Protein AF-A0A8J7I2X2-F1 (afdb_monomer_lite)

Radius of gyration: 11.9 Å; chains: 1; bounding box: 29×25×33 Å

Secondary structure (DSSP, 8-state):
--------TT-EEEE--TTSTTTT-EEEEEEEEEETTTEEEEEEE-TT--EEEE-GGGEESSPPPP---

pLDDT: mean 85.76, std 13.9, range [36.88, 96.06]

Sequence (69 aa):
MNEKLDLRFGQKVYVSEPRMPQYGRLLTIYGSHHSPSLGIFLVCKDDQGNRLLLQPQELSASKPQRLKT

Foldseek 3Di:
DPPPPPQDAQAKKAQCDPPDPRHQFIWGFHAWDQDPVPGIWTWIAGPVRDTDTHDPVRIGSDRHDPPDD

Organism: NCBI:txid1725256

Structure (mmCIF, N/CA/C/O backbone):
data_AF-A0A8J7I2X2-F1
#
_entry.id   AF-A0A8J7I2X2-F1
#
loop_
_atom_site.group_PDB
_atom_site.id
_atom_site.type_symbol
_atom_site.label_atom_id
_atom_site.label_alt_id
_atom_site.label_comp_id
_atom_site.label_asym_id
_atom_site.label_entity_id
_atom_site.label_seq_id
_atom_site.pdbx_PDB_ins_code
_atom_site.Cartn_x
_atom_site.Cartn_y
_atom_site.Cartn_z
_atom_site.occupancy
_atom_site.B_iso_or_equiv
_atom_site.auth_seq_id
_atom_site.auth_comp_id
_atom_site.auth_asym_id
_atom_site.auth_atom_id
_atom_site.pdbx_PDB_model_num
ATOM 1 N N . MET A 1 1 ? 13.985 -1.764 13.421 1.00 36.88 1 MET A N 1
ATOM 2 C CA . MET A 1 1 ? 13.589 -3.004 12.723 1.00 36.88 1 MET A CA 1
ATOM 3 C C . MET A 1 1 ? 12.674 -2.597 11.581 1.00 36.88 1 MET A C 1
ATOM 5 O O 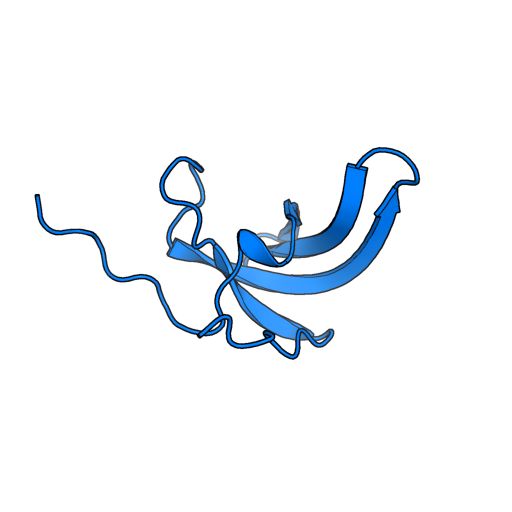. MET A 1 1 ? 11.557 -2.192 11.851 1.00 36.88 1 MET A O 1
ATOM 9 N N . ASN A 1 2 ? 13.165 -2.594 10.337 1.00 37.81 2 ASN A N 1
ATOM 10 C CA . ASN A 1 2 ? 12.292 -2.452 9.170 1.00 37.81 2 ASN A CA 1
ATOM 11 C C . ASN A 1 2 ? 11.593 -3.799 8.998 1.00 37.81 2 ASN A C 1
ATOM 13 O O . ASN A 1 2 ? 12.180 -4.720 8.429 1.00 37.81 2 ASN A O 1
ATOM 17 N N . GLU A 1 3 ? 10.390 -3.944 9.554 1.00 46.50 3 GLU A N 1
ATOM 18 C CA . GLU A 1 3 ? 9.498 -5.026 9.150 1.00 46.50 3 GLU A CA 1
ATOM 19 C C . GLU A 1 3 ? 9.350 -4.922 7.632 1.00 46.50 3 GLU A C 1
ATOM 21 O O . GLU A 1 3 ? 8.765 -3.972 7.112 1.00 46.50 3 GLU A O 1
ATOM 26 N N . LYS A 1 4 ? 9.966 -5.861 6.905 1.00 52.75 4 LYS A N 1
ATOM 27 C CA . LYS A 1 4 ? 9.671 -6.079 5.493 1.00 52.75 4 LYS A CA 1
ATOM 28 C C . LYS A 1 4 ? 8.191 -6.421 5.440 1.00 52.75 4 LYS A C 1
ATOM 30 O O . LYS A 1 4 ? 7.805 -7.553 5.711 1.00 52.75 4 LYS A O 1
ATOM 35 N N . LEU A 1 5 ? 7.374 -5.418 5.157 1.00 61.56 5 LEU A N 1
ATOM 36 C CA . LEU A 1 5 ? 5.970 -5.608 4.871 1.00 61.56 5 LEU A CA 1
ATOM 37 C C . LEU A 1 5 ? 5.883 -6.578 3.687 1.00 61.56 5 LEU A C 1
ATOM 39 O O . LEU A 1 5 ? 6.318 -6.268 2.577 1.00 61.56 5 LEU A O 1
ATOM 43 N N . ASP A 1 6 ? 5.388 -7.784 3.957 1.00 67.94 6 ASP A N 1
ATOM 44 C CA . ASP A 1 6 ? 5.120 -8.822 2.960 1.00 67.94 6 ASP A CA 1
ATOM 45 C C . ASP A 1 6 ? 3.849 -8.398 2.207 1.00 67.94 6 ASP A C 1
ATOM 47 O O . ASP A 1 6 ? 2.740 -8.835 2.510 1.00 67.94 6 ASP A O 1
ATOM 51 N N . LEU A 1 7 ? 4.000 -7.407 1.321 1.00 75.06 7 LEU A N 1
ATOM 52 C CA . LEU A 1 7 ? 2.895 -6.746 0.625 1.00 75.06 7 LEU A CA 1
ATOM 53 C C . LEU A 1 7 ? 2.364 -7.661 -0.478 1.00 75.06 7 LEU A C 1
ATOM 55 O O . LEU A 1 7 ? 3.059 -7.936 -1.457 1.00 75.06 7 LEU A O 1
ATOM 59 N N . ARG A 1 8 ? 1.120 -8.122 -0.328 1.00 85.88 8 ARG A N 1
ATOM 60 C CA . ARG A 1 8 ? 0.449 -9.040 -1.263 1.00 85.88 8 ARG A CA 1
ATOM 61 C C . ARG A 1 8 ? -0.716 -8.364 -1.972 1.00 85.88 8 ARG A C 1
ATOM 63 O O . ARG A 1 8 ? -1.385 -7.492 -1.423 1.00 85.88 8 ARG A O 1
ATOM 70 N N . PHE A 1 9 ? -1.008 -8.796 -3.195 1.00 89.56 9 PHE A N 1
ATOM 71 C CA . PHE A 1 9 ? -2.213 -8.350 -3.896 1.00 89.56 9 PHE A CA 1
ATOM 72 C C . PHE A 1 9 ? -3.470 -8.823 -3.151 1.00 89.56 9 PHE A C 1
ATOM 74 O O . PHE A 1 9 ? -3.498 -9.910 -2.580 1.00 89.56 9 PHE A O 1
ATOM 81 N N . GLY A 1 10 ? -4.495 -7.976 -3.111 1.00 90.81 10 GLY A N 1
ATOM 82 C CA . GLY A 1 10 ? -5.698 -8.158 -2.299 1.00 90.81 10 GLY A CA 1
ATOM 83 C C . GLY A 1 10 ? -5.527 -7.802 -0.817 1.00 90.81 10 GLY A C 1
ATOM 84 O O . GLY A 1 10 ? -6.518 -7.755 -0.090 1.00 90.81 10 GLY A O 1
ATOM 85 N N . GLN A 1 11 ? -4.308 -7.512 -0.349 1.00 91.75 11 GLN A N 1
ATOM 86 C CA . GLN A 1 11 ? -4.075 -7.130 1.040 1.00 91.75 11 GLN A CA 1
ATOM 87 C C . GLN A 1 11 ? -4.574 -5.714 1.317 1.00 91.75 11 GLN A C 1
ATOM 89 O O . GLN A 1 11 ? -4.363 -4.793 0.523 1.00 91.75 11 GLN A O 1
ATOM 94 N N . LYS A 1 12 ? -5.194 -5.548 2.488 1.00 93.75 12 LYS A N 1
ATOM 95 C CA . LYS A 1 12 ? -5.579 -4.245 3.025 1.00 93.75 12 LYS A CA 1
ATOM 96 C C . LYS A 1 12 ? -4.423 -3.635 3.816 1.00 93.75 12 LYS A C 1
ATOM 98 O O . LYS A 1 12 ? -3.876 -4.285 4.702 1.00 93.75 12 LYS A O 1
ATOM 103 N N . VAL A 1 13 ? -4.079 -2.395 3.501 1.00 93.31 13 VAL A N 1
ATOM 104 C CA . VAL A 1 13 ? -2.970 -1.633 4.089 1.00 93.31 13 VAL A CA 1
ATOM 105 C C . VAL A 1 13 ? -3.404 -0.203 4.370 1.00 93.31 13 VAL A C 1
ATOM 107 O O . VAL A 1 13 ? -4.295 0.327 3.714 1.00 93.31 13 VAL A O 1
ATOM 110 N N . TYR A 1 14 ? -2.774 0.435 5.341 1.00 94.12 14 TYR A N 1
ATOM 111 C CA . TYR A 1 14 ? -3.003 1.825 5.696 1.00 94.12 14 TYR A CA 1
ATOM 112 C C . TYR A 1 14 ? -1.891 2.706 5.149 1.00 94.12 14 TYR A C 1
ATOM 114 O O . TYR A 1 14 ? -0.730 2.306 5.154 1.00 94.12 14 TYR A O 1
ATOM 122 N N . VAL A 1 15 ? -2.229 3.925 4.743 1.00 93.19 15 VAL A N 1
ATOM 123 C CA . VAL A 1 15 ? -1.222 4.957 4.464 1.00 93.19 15 VAL A CA 1
ATOM 124 C C . VAL A 1 15 ? -0.587 5.389 5.782 1.00 93.19 15 VAL A C 1
ATOM 126 O O . VAL A 1 15 ? -1.292 5.856 6.677 1.00 93.19 15 VAL A O 1
ATOM 129 N N . SER A 1 16 ? 0.726 5.237 5.910 1.00 92.31 16 SER A N 1
ATOM 130 C CA . SER A 1 16 ? 1.484 5.515 7.132 1.00 92.31 16 SER A CA 1
ATOM 131 C C . SER A 1 16 ? 2.434 6.708 7.034 1.00 92.31 16 SER A C 1
ATOM 133 O O . SER A 1 16 ? 3.048 7.035 8.043 1.00 92.31 16 SER A O 1
ATOM 135 N N . GLU A 1 17 ? 2.541 7.383 5.885 1.00 92.00 17 GLU A N 1
ATOM 136 C CA . GLU A 1 17 ? 3.286 8.647 5.750 1.00 92.00 17 GLU A CA 1
ATOM 137 C C . GLU A 1 17 ? 2.443 9.825 6.288 1.00 92.00 17 GLU A C 1
ATOM 139 O O . GLU A 1 17 ? 1.441 10.186 5.663 1.00 92.00 17 GLU A O 1
ATOM 144 N N . PRO A 1 18 ? 2.799 10.439 7.438 1.00 88.00 18 PRO A N 1
ATOM 145 C CA . PRO A 1 18 ? 1.972 11.460 8.093 1.00 88.00 18 PRO A CA 1
ATOM 146 C C . PRO A 1 18 ? 1.769 12.735 7.277 1.00 88.00 18 PRO A C 1
ATOM 148 O O . PRO A 1 18 ? 0.800 13.455 7.504 1.00 88.00 18 PRO A O 1
ATOM 151 N N . ARG A 1 19 ? 2.671 13.031 6.333 1.00 88.81 19 ARG A N 1
ATOM 152 C CA . ARG A 1 19 ? 2.571 14.218 5.471 1.00 88.81 19 ARG A CA 1
ATOM 153 C C . ARG A 1 19 ? 1.565 14.046 4.333 1.00 88.81 19 ARG A C 1
ATOM 155 O O . ARG A 1 19 ? 1.215 15.031 3.685 1.00 88.81 19 ARG A O 1
ATOM 162 N N . MET A 1 20 ? 1.099 12.824 4.074 1.00 88.94 20 MET A N 1
ATOM 163 C CA . MET A 1 20 ? 0.112 12.570 3.032 1.00 88.94 20 MET A CA 1
ATOM 164 C C . MET A 1 20 ? -1.304 12.9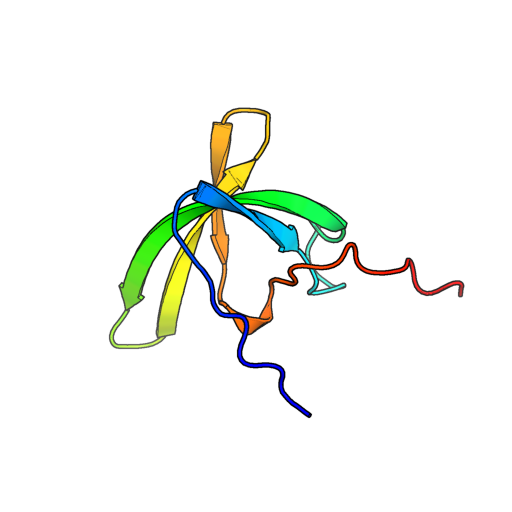30 3.497 1.00 88.94 20 MET A C 1
ATOM 166 O O . MET A 1 20 ? -1.717 12.512 4.581 1.00 88.94 20 MET A O 1
ATOM 170 N N . PRO A 1 21 ? -2.116 13.591 2.651 1.00 88.81 21 PRO A N 1
ATOM 171 C CA . PRO A 1 21 ? -3.530 13.842 2.943 1.00 88.81 21 PRO A CA 1
ATOM 172 C C . PRO A 1 21 ? -4.331 12.568 3.242 1.00 88.81 21 PRO A C 1
ATOM 174 O O . PRO A 1 21 ? -5.356 12.611 3.916 1.00 88.81 21 PRO A O 1
ATOM 177 N N . GLN A 1 22 ? -3.873 11.425 2.727 1.00 90.38 22 GLN A N 1
ATOM 178 C CA . GLN A 1 22 ? -4.516 10.127 2.890 1.00 90.38 22 GLN A CA 1
ATOM 179 C C . GLN A 1 22 ? -4.005 9.350 4.107 1.00 90.38 22 GLN A C 1
ATOM 181 O O . GLN A 1 22 ? -4.362 8.184 4.250 1.00 90.38 22 GLN A O 1
ATOM 186 N N . TYR A 1 23 ? -3.189 9.948 4.983 1.00 92.12 23 TYR A N 1
ATOM 187 C CA . TYR A 1 23 ? -2.680 9.288 6.184 1.00 92.12 23 TYR A CA 1
ATOM 188 C C . TYR A 1 23 ? -3.794 8.621 7.006 1.00 92.12 23 TYR A C 1
ATOM 190 O O . TYR A 1 23 ? -4.837 9.209 7.297 1.00 92.12 23 TYR A O 1
ATOM 198 N N . GLY A 1 24 ? -3.574 7.361 7.382 1.00 91.06 24 GLY A N 1
ATOM 199 C CA . GLY A 1 24 ? -4.540 6.536 8.103 1.00 91.06 24 GLY A CA 1
ATOM 200 C C . GLY A 1 24 ? -5.693 5.999 7.252 1.00 91.06 24 GLY A C 1
ATOM 201 O O . GLY A 1 24 ? -6.527 5.259 7.783 1.00 91.06 24 GLY A O 1
ATOM 202 N N . ARG A 1 25 ? -5.751 6.317 5.951 1.00 92.88 25 ARG A N 1
ATOM 203 C CA . ARG A 1 25 ? -6.735 5.744 5.027 1.00 92.88 25 ARG A CA 1
ATOM 204 C C . ARG A 1 25 ? -6.395 4.290 4.725 1.00 92.88 25 ARG A C 1
ATOM 206 O O . ARG A 1 25 ? -5.232 3.950 4.519 1.00 92.88 25 ARG A O 1
ATOM 213 N N . LEU A 1 26 ? -7.428 3.452 4.687 1.00 94.56 26 LEU A N 1
ATOM 214 C CA . LEU A 1 26 ? -7.332 2.044 4.325 1.00 94.56 26 LEU A CA 1
ATOM 215 C C . LEU A 1 26 ? -7.424 1.883 2.808 1.00 94.56 26 LEU A C 1
ATOM 217 O O . LEU A 1 26 ? -8.346 2.396 2.178 1.00 94.56 26 LEU A O 1
ATOM 221 N N . LEU A 1 27 ? -6.484 1.139 2.245 1.00 95.31 27 LEU A N 1
ATOM 222 C CA . LEU A 1 27 ? -6.361 0.845 0.828 1.00 95.31 27 LEU A CA 1
ATOM 223 C C . LEU A 1 27 ? -6.215 -0.661 0.618 1.00 95.31 27 LEU A C 1
ATOM 225 O O . LEU A 1 27 ? -5.811 -1.387 1.520 1.00 95.31 27 LEU A O 1
ATOM 229 N N . THR A 1 28 ? -6.511 -1.130 -0.586 1.00 95.75 28 THR A N 1
ATOM 230 C CA . THR A 1 28 ? -6.260 -2.508 -1.021 1.00 95.75 28 THR A CA 1
ATOM 231 C C . THR A 1 28 ? -5.230 -2.505 -2.142 1.00 95.75 28 THR A C 1
ATOM 233 O O . THR A 1 28 ? -5.347 -1.706 -3.071 1.00 95.75 28 THR A O 1
ATOM 236 N N . ILE A 1 29 ? -4.234 -3.386 -2.077 1.00 94.69 29 ILE A N 1
ATOM 237 C CA . ILE A 1 29 ? -3.190 -3.497 -3.104 1.00 94.69 29 ILE A CA 1
ATOM 238 C C . ILE A 1 29 ? -3.718 -4.317 -4.282 1.00 94.69 29 ILE A C 1
ATOM 240 O O . ILE A 1 29 ? -4.229 -5.416 -4.102 1.00 94.69 29 ILE A O 1
ATOM 244 N N . TYR A 1 30 ? -3.549 -3.812 -5.498 1.00 94.19 30 TYR A N 1
ATOM 245 C CA . TYR A 1 30 ? -3.985 -4.459 -6.739 1.00 94.19 30 TYR A CA 1
ATOM 246 C C . TYR A 1 30 ? -2.844 -4.787 -7.697 1.00 94.19 30 TYR A C 1
ATOM 248 O O . TYR A 1 30 ? -3.045 -5.526 -8.655 1.00 94.19 30 TYR A O 1
ATOM 256 N N . GLY A 1 31 ? -1.659 -4.229 -7.477 1.00 93.00 31 GLY A N 1
ATOM 257 C CA . GLY A 1 31 ? -0.531 -4.459 -8.362 1.00 93.00 31 GLY A CA 1
ATOM 258 C C . GLY A 1 31 ? 0.701 -3.689 -7.931 1.00 93.00 31 GLY A C 1
ATOM 259 O O . GLY A 1 31 ? 0.696 -2.973 -6.929 1.00 93.00 31 GLY A O 1
ATOM 260 N N . SER A 1 32 ? 1.741 -3.798 -8.743 1.00 92.50 32 SER A N 1
ATOM 261 C CA . SER A 1 32 ? 2.971 -3.029 -8.614 1.00 92.50 32 SER A CA 1
ATOM 262 C C . SER A 1 32 ? 3.354 -2.439 -9.963 1.00 92.50 32 SER A C 1
ATOM 264 O O . SER A 1 32 ? 3.159 -3.064 -11.004 1.00 92.50 32 SER A O 1
ATOM 266 N N . HIS A 1 33 ? 3.919 -1.243 -9.946 1.00 91.69 33 HIS A N 1
ATOM 267 C CA . HIS A 1 33 ? 4.509 -0.587 -11.094 1.00 91.69 33 HIS A CA 1
ATOM 268 C C . HIS A 1 33 ? 5.970 -0.275 -10.779 1.00 91.69 33 HIS A C 1
ATOM 270 O O . HIS A 1 33 ? 6.272 0.300 -9.736 1.00 91.69 33 HIS A O 1
ATOM 276 N N . HIS A 1 34 ? 6.876 -0.673 -11.667 1.00 91.69 34 HIS A N 1
ATOM 277 C CA . HIS A 1 34 ? 8.301 -0.430 -11.498 1.00 91.69 34 HIS A CA 1
ATOM 278 C C . HIS A 1 34 ? 8.734 0.734 -12.386 1.00 91.69 34 HIS A C 1
ATOM 280 O O . HIS A 1 34 ? 8.614 0.657 -13.608 1.00 91.69 34 HIS A O 1
ATOM 286 N N . SER A 1 35 ? 9.243 1.796 -11.764 1.00 88.12 35 SER A N 1
ATOM 287 C CA . SER A 1 35 ? 9.861 2.921 -12.454 1.00 88.12 35 SER A CA 1
ATOM 288 C C . SER A 1 35 ? 11.385 2.803 -12.361 1.00 88.12 35 SER A C 1
ATOM 290 O O . SER A 1 35 ? 11.912 2.751 -11.248 1.00 88.12 35 SER A O 1
ATOM 292 N N . PRO A 1 36 ? 12.121 2.824 -13.487 1.00 87.19 36 PRO A N 1
ATOM 293 C CA . PRO A 1 36 ? 13.583 2.766 -13.474 1.00 87.19 36 PRO A CA 1
ATOM 294 C C . PRO A 1 36 ? 14.247 3.893 -12.669 1.00 87.19 36 PRO A C 1
ATOM 296 O O . PRO A 1 36 ? 15.331 3.699 -12.133 1.00 87.19 36 PRO A O 1
ATOM 299 N N . SER A 1 37 ? 13.609 5.064 -12.582 1.00 90.62 37 SER A N 1
ATOM 300 C CA . SER A 1 37 ? 14.158 6.249 -11.910 1.00 90.62 37 SER A CA 1
ATOM 301 C C . SER A 1 37 ? 13.667 6.439 -10.475 1.00 90.62 37 SER A C 1
ATOM 303 O O . SER A 1 37 ? 14.337 7.102 -9.689 1.00 90.62 37 SER A O 1
ATOM 305 N N . LEU A 1 38 ? 12.500 5.889 -10.130 1.00 86.50 38 LEU A N 1
ATOM 306 C CA . LEU A 1 38 ? 11.809 6.172 -8.864 1.00 86.50 38 LEU A CA 1
ATOM 307 C C . LEU A 1 38 ? 11.546 4.917 -8.010 1.00 86.50 38 LEU A C 1
ATOM 309 O O . LEU A 1 38 ? 11.036 5.027 -6.895 1.00 86.50 38 LEU A O 1
ATOM 313 N N . GLY A 1 39 ? 11.888 3.729 -8.515 1.00 89.19 39 GLY A N 1
ATOM 314 C CA . GLY A 1 39 ? 11.735 2.456 -7.814 1.00 89.19 39 GLY A CA 1
ATOM 315 C C . GLY A 1 39 ? 10.343 1.831 -7.948 1.00 89.19 39 GLY A C 1
ATOM 316 O O . GLY A 1 39 ? 9.633 2.026 -8.938 1.00 89.19 39 GLY A O 1
ATOM 317 N N . ILE A 1 40 ? 9.967 1.017 -6.957 1.00 90.88 40 ILE A N 1
ATOM 318 C CA . ILE A 1 40 ? 8.704 0.266 -6.944 1.00 90.88 40 ILE A CA 1
ATOM 319 C C . ILE A 1 40 ? 7.590 1.119 -6.340 1.00 90.88 40 ILE A C 1
ATOM 321 O O . ILE A 1 40 ? 7.694 1.596 -5.211 1.00 90.88 40 ILE A O 1
ATOM 325 N N . PHE A 1 41 ? 6.483 1.205 -7.066 1.00 93.31 41 PHE A N 1
ATOM 326 C CA . PHE A 1 41 ? 5.214 1.731 -6.590 1.00 93.31 41 PHE A CA 1
ATOM 327 C C . PHE A 1 41 ? 4.192 0.609 -6.530 1.00 93.31 41 PHE A C 1
ATOM 329 O O . PHE A 1 41 ? 4.150 -0.269 -7.389 1.00 93.31 41 PHE A O 1
ATOM 336 N N . LEU A 1 42 ? 3.326 0.654 -5.536 1.00 93.56 42 LEU A N 1
ATOM 337 C CA . LEU A 1 42 ? 2.168 -0.203 -5.419 1.00 93.56 42 LEU A CA 1
ATOM 338 C C . LEU A 1 42 ? 0.945 0.525 -5.944 1.00 93.56 42 LEU A C 1
ATOM 340 O O . LEU A 1 42 ? 0.711 1.699 -5.660 1.00 93.56 42 LEU A O 1
ATOM 344 N N . VAL A 1 43 ? 0.169 -0.201 -6.737 1.00 94.88 43 VAL A N 1
ATOM 345 C CA . VAL A 1 43 ? -1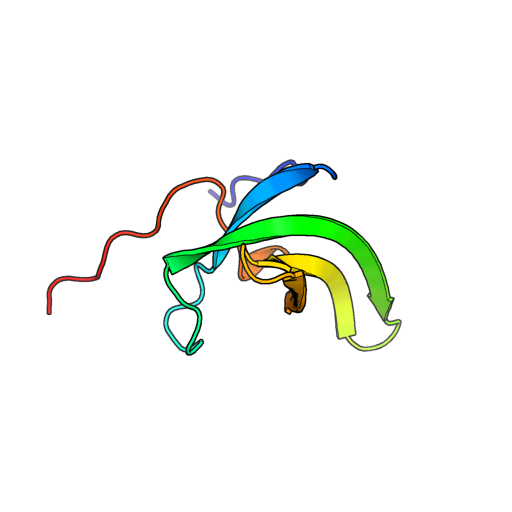.130 0.242 -7.216 1.00 94.88 43 VAL A CA 1
ATOM 346 C C . VAL A 1 43 ? -2.149 -0.129 -6.156 1.00 94.88 43 VAL A C 1
ATOM 348 O O . VAL A 1 43 ? -2.488 -1.301 -6.005 1.00 94.88 43 VAL A O 1
ATOM 351 N N . CYS A 1 44 ? -2.647 0.870 -5.447 1.00 94.94 44 CYS A N 1
ATOM 352 C CA . CYS A 1 44 ? -3.619 0.710 -4.381 1.00 94.94 44 CYS A CA 1
ATOM 353 C C . CYS A 1 44 ? -4.968 1.306 -4.798 1.00 94.94 44 CYS A C 1
ATOM 355 O O . CYS A 1 44 ? -5.014 2.245 -5.594 1.00 94.94 44 CYS A O 1
ATOM 357 N N . LYS A 1 45 ? -6.071 0.779 -4.264 1.00 96.06 45 LYS A N 1
ATOM 358 C CA . LYS A 1 45 ? -7.391 1.414 -4.369 1.00 96.06 45 LYS A CA 1
ATOM 359 C C . LYS A 1 45 ? -8.005 1.624 -3.000 1.00 96.06 45 LYS A C 1
ATOM 361 O O . LYS A 1 45 ? -7.861 0.766 -2.130 1.00 96.06 45 LYS A O 1
ATOM 366 N N . ASP A 1 46 ? -8.683 2.746 -2.827 1.00 93.19 46 ASP A N 1
ATOM 367 C CA . ASP A 1 46 ? -9.526 2.976 -1.658 1.00 93.19 46 ASP A CA 1
ATOM 368 C C . ASP A 1 46 ? -10.898 2.289 -1.802 1.00 93.19 46 ASP A C 1
ATOM 370 O O . ASP A 1 46 ? -11.184 1.605 -2.789 1.00 93.19 46 ASP A O 1
ATOM 374 N N . ASP A 1 47 ? -11.743 2.457 -0.788 1.00 90.38 47 ASP A N 1
ATOM 375 C CA . ASP A 1 47 ? -13.118 1.954 -0.738 1.00 90.38 47 ASP A CA 1
ATOM 376 C C . ASP A 1 47 ? -14.035 2.549 -1.822 1.00 90.38 47 ASP A C 1
ATOM 378 O O . ASP A 1 47 ? -15.020 1.926 -2.210 1.00 90.38 47 ASP A O 1
ATOM 382 N N . GLN A 1 48 ? -13.680 3.721 -2.349 1.00 91.75 48 GLN A N 1
ATOM 383 C CA . GLN A 1 48 ? -14.410 4.423 -3.405 1.00 91.75 48 GLN A CA 1
ATOM 384 C C . GLN A 1 48 ? -13.919 4.027 -4.806 1.00 91.75 48 GLN A C 1
ATOM 386 O O . GLN A 1 48 ? -14.443 4.502 -5.812 1.00 91.75 48 GLN A O 1
ATOM 391 N N . GLY A 1 49 ? -12.911 3.155 -4.890 1.00 90.12 49 GLY A N 1
ATOM 392 C CA . GLY A 1 49 ? -12.299 2.726 -6.140 1.00 90.12 49 GLY A CA 1
ATOM 393 C C . GLY A 1 49 ? -11.286 3.715 -6.719 1.00 90.12 49 GLY A C 1
ATOM 394 O O . GLY A 1 49 ? -10.756 3.444 -7.803 1.00 90.12 49 GLY A O 1
ATOM 395 N N . ASN A 1 50 ? -10.960 4.812 -6.022 1.00 93.00 50 ASN A N 1
ATOM 396 C CA . ASN A 1 50 ? -9.918 5.728 -6.476 1.00 93.00 50 ASN A CA 1
ATOM 397 C C . ASN A 1 50 ? -8.564 5.034 -6.403 1.00 93.00 50 ASN A C 1
ATOM 399 O O . ASN A 1 50 ? -8.238 4.351 -5.430 1.00 93.00 50 ASN A O 1
ATOM 403 N N . ARG A 1 51 ? -7.755 5.238 -7.441 1.00 93.44 51 ARG A N 1
ATOM 404 C CA . ARG A 1 51 ? -6.429 4.641 -7.556 1.00 93.44 51 ARG A CA 1
ATOM 405 C C . ARG A 1 51 ? -5.378 5.554 -6.936 1.00 93.44 51 ARG A C 1
ATOM 407 O O . ARG A 1 51 ? -5.298 6.728 -7.280 1.00 93.44 51 ARG A O 1
ATOM 414 N N . LEU A 1 52 ? -4.522 4.976 -6.102 1.00 93.50 52 LEU A N 1
ATOM 415 C CA . LEU A 1 52 ? -3.330 5.613 -5.561 1.00 93.50 52 LEU A CA 1
ATOM 416 C C . LEU A 1 52 ? -2.086 4.821 -5.963 1.00 93.50 52 LEU A C 1
ATOM 418 O O . LEU A 1 52 ? -2.117 3.594 -6.065 1.00 93.50 52 LEU A O 1
ATOM 422 N N . LEU A 1 53 ? -0.997 5.542 -6.205 1.00 93.81 53 LEU A N 1
ATOM 423 C CA . LEU A 1 53 ? 0.334 4.983 -6.410 1.00 93.81 53 LEU A CA 1
ATOM 424 C C . LEU A 1 53 ? 1.179 5.373 -5.209 1.00 93.81 53 LEU A C 1
ATOM 426 O O . LEU A 1 53 ? 1.398 6.560 -4.990 1.00 93.81 53 LEU A O 1
ATOM 430 N N . LEU A 1 54 ? 1.602 4.382 -4.432 1.00 93.00 54 LEU A N 1
ATOM 431 C CA . LEU A 1 54 ? 2.324 4.592 -3.178 1.00 93.00 54 LEU A CA 1
ATOM 432 C C . LEU A 1 54 ? 3.540 3.682 -3.117 1.00 93.00 54 LEU A C 1
ATOM 434 O O . LEU A 1 54 ? 3.490 2.538 -3.565 1.00 93.00 54 LEU A O 1
ATOM 438 N N . GLN A 1 55 ? 4.634 4.166 -2.558 1.00 92.00 55 GLN A N 1
ATOM 439 C CA . GLN A 1 55 ? 5.803 3.350 -2.283 1.00 92.00 55 GLN A CA 1
ATOM 440 C C . GLN A 1 55 ? 5.528 2.415 -1.092 1.00 92.00 55 GLN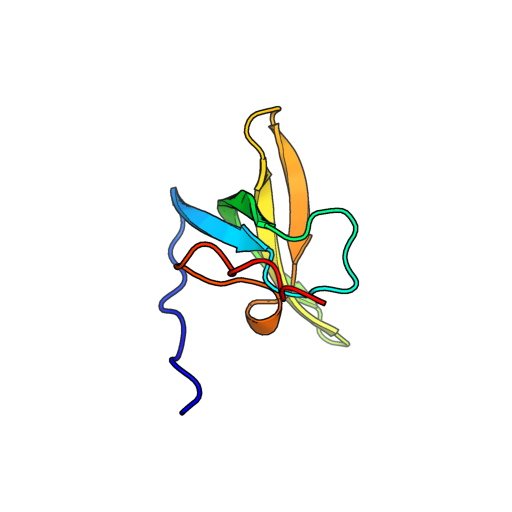 A C 1
ATOM 442 O O . GLN A 1 55 ? 4.789 2.775 -0.175 1.00 92.00 55 GLN A O 1
ATOM 447 N N . PRO A 1 56 ? 6.154 1.226 -1.043 1.00 90.62 56 PRO A N 1
ATOM 448 C CA . PRO A 1 56 ? 6.004 0.284 0.070 1.00 90.62 56 PRO A CA 1
ATOM 449 C C . PRO A 1 56 ? 6.229 0.891 1.462 1.00 90.62 56 PRO A C 1
ATOM 451 O O . PRO A 1 56 ? 5.548 0.521 2.410 1.00 90.62 56 PRO A O 1
ATOM 454 N N . GLN A 1 57 ? 7.162 1.839 1.578 1.00 90.19 57 GLN A N 1
ATOM 455 C CA . GLN A 1 57 ? 7.508 2.528 2.828 1.00 90.19 57 GLN A CA 1
ATOM 456 C C . GLN A 1 57 ? 6.448 3.527 3.316 1.00 90.19 57 GLN A C 1
ATOM 458 O O . GLN A 1 57 ? 6.450 3.906 4.484 1.00 90.19 57 GLN A O 1
ATOM 463 N N . GLU A 1 58 ? 5.536 3.946 2.439 1.00 91.69 58 GLU A N 1
ATOM 464 C CA . GLU A 1 58 ? 4.426 4.848 2.769 1.00 91.69 58 GLU A CA 1
ATOM 465 C C . GLU A 1 58 ? 3.204 4.080 3.296 1.00 91.69 58 GLU A C 1
ATOM 467 O O . GLU A 1 58 ? 2.165 4.680 3.579 1.00 91.69 58 GLU A O 1
ATOM 472 N N . LEU A 1 59 ? 3.310 2.752 3.405 1.00 91.56 59 LEU A N 1
ATOM 473 C CA . LEU A 1 59 ? 2.230 1.849 3.766 1.00 91.56 59 LEU A CA 1
ATOM 474 C C . LEU A 1 59 ? 2.560 1.056 5.030 1.00 91.56 59 LEU A C 1
ATOM 476 O O . LEU A 1 59 ? 3.708 0.720 5.304 1.00 91.56 59 LEU A O 1
ATOM 480 N N . SER A 1 60 ? 1.517 0.686 5.768 1.00 91.38 60 SER A N 1
ATOM 481 C CA . SER A 1 60 ? 1.605 -0.194 6.929 1.00 91.38 60 SER A CA 1
ATOM 482 C C . SER A 1 60 ? 0.439 -1.176 6.966 1.00 91.38 60 SER A C 1
ATOM 484 O O . SER A 1 60 ? -0.680 -0.850 6.577 1.00 91.38 60 SER A O 1
ATOM 486 N N . ALA A 1 61 ? 0.672 -2.392 7.456 1.00 88.62 61 ALA A N 1
ATOM 487 C C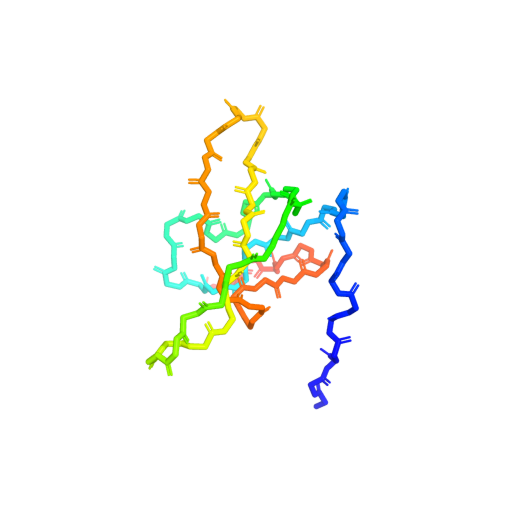A . ALA A 1 61 ? -0.392 -3.375 7.683 1.00 88.62 61 ALA A CA 1
ATOM 488 C C . ALA A 1 61 ? -1.263 -2.982 8.887 1.00 88.62 61 ALA A C 1
ATOM 490 O O . ALA A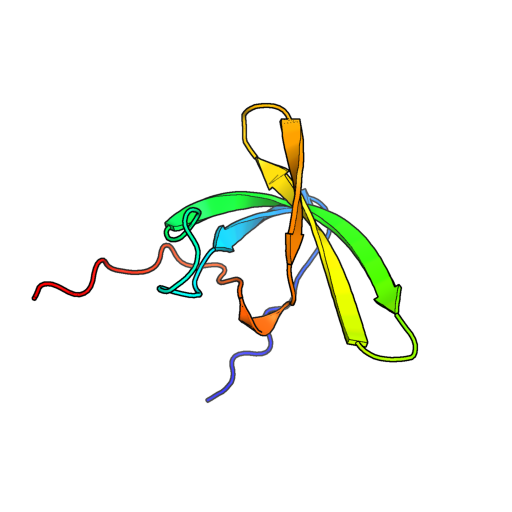 1 61 ? -2.436 -3.346 8.965 1.00 88.62 61 ALA A O 1
ATOM 491 N N . SER A 1 62 ? -0.693 -2.202 9.805 1.00 87.88 62 SER A N 1
ATOM 492 C CA . SER A 1 62 ? -1.350 -1.737 11.018 1.00 87.88 62 SER A CA 1
ATOM 493 C C . SER A 1 62 ? -1.859 -0.316 10.834 1.00 87.88 62 SER A C 1
ATOM 495 O O . SER A 1 62 ? -1.200 0.526 10.223 1.00 87.88 62 SER A O 1
ATOM 497 N N . LYS A 1 63 ? -3.033 -0.028 11.404 1.00 86.81 63 LYS A N 1
ATOM 498 C CA . LYS A 1 63 ? -3.578 1.329 11.405 1.00 86.81 63 LYS A CA 1
ATOM 499 C C . LYS A 1 63 ? -2.604 2.249 12.147 1.00 86.81 63 LYS A C 1
ATOM 501 O O . LYS A 1 63 ? -2.329 1.987 13.322 1.00 86.81 63 LYS A O 1
ATOM 506 N N . PRO A 1 64 ? -2.088 3.310 11.509 1.00 86.19 64 PRO A N 1
ATOM 507 C CA . PRO A 1 64 ? -1.167 4.205 12.180 1.00 86.19 64 PRO A CA 1
ATOM 508 C C . PRO A 1 64 ? -1.908 4.939 13.302 1.00 86.19 64 PRO A C 1
ATOM 510 O O . PRO A 1 64 ? -3.052 5.380 13.142 1.00 86.19 64 PRO A O 1
ATOM 513 N N . GLN A 1 65 ? -1.274 5.026 14.470 1.00 81.94 65 GLN A N 1
ATOM 514 C CA . GLN A 1 65 ? -1.821 5.793 15.580 1.00 81.94 65 GLN A CA 1
ATOM 515 C C . GLN A 1 65 ? -1.706 7.276 15.242 1.00 81.94 65 GLN A C 1
ATOM 517 O O . GLN A 1 65 ? -0.639 7.735 14.837 1.00 81.94 65 GLN A O 1
ATOM 522 N N . ARG A 1 66 ? -2.790 8.039 15.433 1.00 69.75 66 ARG A N 1
ATOM 523 C CA . ARG A 1 66 ? -2.677 9.499 15.432 1.00 69.75 66 ARG A CA 1
ATOM 524 C C . ARG A 1 66 ? -1.668 9.867 16.512 1.00 69.75 66 ARG A C 1
ATOM 526 O O . ARG A 1 66 ? -1.917 9.588 17.685 1.00 69.75 66 ARG A O 1
ATOM 533 N N . LEU A 1 67 ? -0.558 10.482 16.108 1.00 62.66 67 LEU A N 1
ATOM 534 C CA . LEU A 1 67 ? 0.313 11.197 17.028 1.00 62.66 67 LEU A CA 1
ATOM 535 C C . LEU A 1 67 ? -0.574 12.201 17.767 1.00 62.66 67 LEU A C 1
ATOM 537 O O . LEU A 1 67 ? -1.089 13.143 17.167 1.00 62.66 67 LEU A O 1
ATOM 541 N N . LYS A 1 68 ? -0.841 11.926 19.046 1.00 56.03 68 LYS A N 1
ATOM 542 C CA . LYS A 1 68 ? -1.429 12.908 19.951 1.00 56.03 68 LYS A CA 1
ATOM 543 C C . LYS A 1 68 ? -0.356 13.974 20.149 1.00 56.03 68 LYS A C 1
ATOM 545 O O . LYS A 1 68 ? 0.606 13.727 20.870 1.00 56.03 68 LYS A O 1
ATOM 550 N N . THR A 1 69 ? -0.478 15.080 19.429 1.00 53.28 69 THR A N 1
ATOM 551 C CA . THR A 1 69 ? 0.109 16.360 19.842 1.00 53.28 69 THR A CA 1
ATOM 552 C C . THR A 1 69 ? -0.617 16.870 21.070 1.00 53.28 69 THR A C 1
ATOM 554 O O . THR A 1 69 ? -1.866 16.754 21.067 1.00 53.28 69 THR A O 1
#